Protein AF-A0A9D9HMP7-F1 (afdb_monomer)

Foldseek 3Di:
DQAPVVVVVCCVVVVQPPPPVDDHLCVLVVDDDHQDDCVVVVCVPSSVVSNVSSVVSVVVVVD

Nearest PDB structures (foldseek):
  4etm-assembly1_B  TM=8.997E-01  e=5.485E-03  Bacillus subtilis
  4pic-assembly1_B  TM=7.014E-01  e=8.189E-01  Geobacillus stearothermophilus

Radius of gyration: 12.53 Å; Cα contacts (8 Å, |Δi|>4): 60; chains: 1; bounding box: 33×18×34 Å

Organism: NCBI:txid2840840

Structure (mmCIF, N/CA/C/O backbone):
data_AF-A0A9D9HMP7-F1
#
_entry.id   AF-A0A9D9HMP7-F1
#
loop_
_atom_site.group_PDB
_atom_site.id
_atom_site.type_symbol
_atom_site.label_atom_id
_atom_site.label_alt_id
_atom_site.label_comp_id
_atom_site.label_asym_id
_atom_site.label_entity_id
_atom_site.label_seq_id
_atom_site.pdbx_PDB_ins_code
_atom_site.Cartn_x
_atom_site.Cartn_y
_atom_site.Cartn_z
_atom_site.occupancy
_atom_site.B_iso_or_equiv
_atom_site.auth_seq_id
_atom_site.auth_comp_id
_atom_site.auth_asym_id
_atom_site.auth_atom_id
_atom_site.pdbx_PDB_model_num
ATOM 1 N N . THR A 1 1 ? -3.665 0.839 2.042 1.00 94.88 1 THR A N 1
ATOM 2 C CA . THR A 1 1 ? -2.209 0.703 1.911 1.00 94.88 1 THR A CA 1
ATOM 3 C C . THR A 1 1 ? -1.928 -0.090 0.658 1.00 94.88 1 THR A C 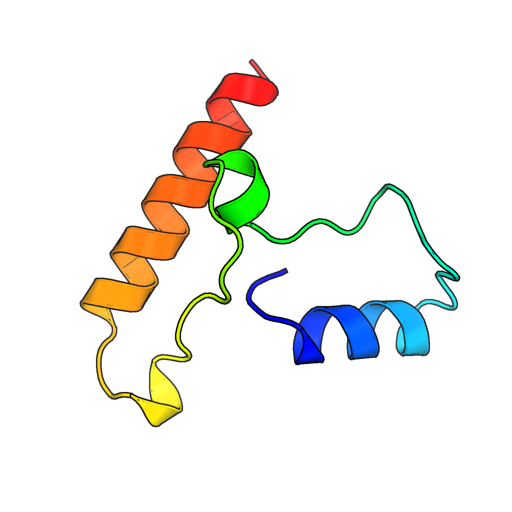1
ATOM 5 O O . THR A 1 1 ? -2.774 -0.887 0.261 1.00 94.88 1 THR A O 1
ATOM 8 N N . MET A 1 2 ? -0.812 0.200 -0.010 1.00 96.25 2 MET A N 1
ATOM 9 C CA . MET A 1 2 ? -0.448 -0.491 -1.253 1.00 96.25 2 MET A CA 1
ATOM 10 C C . MET A 1 2 ? 0.184 -1.855 -0.966 1.00 96.25 2 MET A C 1
ATOM 12 O O . MET A 1 2 ? -0.083 -2.811 -1.681 1.00 96.25 2 MET A O 1
ATOM 16 N N . ASP A 1 3 ? 0.948 -1.953 0.121 1.00 96.19 3 ASP A N 1
ATOM 17 C CA . ASP A 1 3 ? 1.660 -3.161 0.526 1.00 96.19 3 ASP A CA 1
ATOM 18 C C . ASP A 1 3 ? 1.813 -3.255 2.058 1.00 96.19 3 ASP A C 1
ATOM 20 O O . ASP A 1 3 ? 1.425 -2.354 2.827 1.00 96.19 3 ASP A O 1
ATOM 24 N N . ARG A 1 4 ? 2.395 -4.367 2.516 1.00 94.62 4 ARG A N 1
ATOM 25 C CA . ARG A 1 4 ? 2.659 -4.628 3.939 1.00 94.62 4 ARG A CA 1
ATOM 26 C C . ARG A 1 4 ? 3.706 -3.697 4.556 1.00 94.62 4 ARG A C 1
ATOM 28 O O . ARG A 1 4 ? 3.547 -3.318 5.717 1.00 94.62 4 ARG A O 1
ATOM 35 N N . SER A 1 5 ? 4.727 -3.281 3.811 1.00 95.31 5 SER A N 1
ATOM 36 C CA . SER A 1 5 ? 5.773 -2.367 4.299 1.00 95.31 5 SER A CA 1
ATOM 37 C C . SER A 1 5 ? 5.197 -0.987 4.619 1.00 95.31 5 SER A C 1
ATOM 39 O O . SER A 1 5 ? 5.433 -0.447 5.700 1.00 95.31 5 SER A O 1
ATOM 41 N N . ASN A 1 6 ? 4.351 -0.460 3.734 1.00 94.94 6 ASN A N 1
ATOM 42 C CA . ASN A 1 6 ? 3.580 0.762 3.942 1.00 94.94 6 ASN A CA 1
ATOM 43 C C . ASN A 1 6 ? 2.685 0.660 5.185 1.00 94.94 6 ASN A C 1
ATOM 45 O O . ASN A 1 6 ? 2.592 1.601 5.970 1.00 94.94 6 ASN A O 1
ATOM 49 N N . THR A 1 7 ? 2.057 -0.497 5.396 1.00 94.19 7 THR A N 1
ATOM 50 C CA . THR A 1 7 ? 1.214 -0.753 6.575 1.00 94.19 7 THR A CA 1
ATOM 51 C C . THR A 1 7 ? 2.030 -0.711 7.869 1.00 94.19 7 THR A C 1
ATOM 53 O O . THR A 1 7 ? 1.668 0.003 8.805 1.00 94.19 7 THR A O 1
ATOM 56 N N . PHE A 1 8 ? 3.170 -1.406 7.903 1.00 92.75 8 PHE A N 1
ATOM 57 C CA . PHE A 1 8 ? 4.083 -1.397 9.046 1.00 92.75 8 PHE A CA 1
ATOM 58 C C . PHE A 1 8 ? 4.599 0.013 9.364 1.00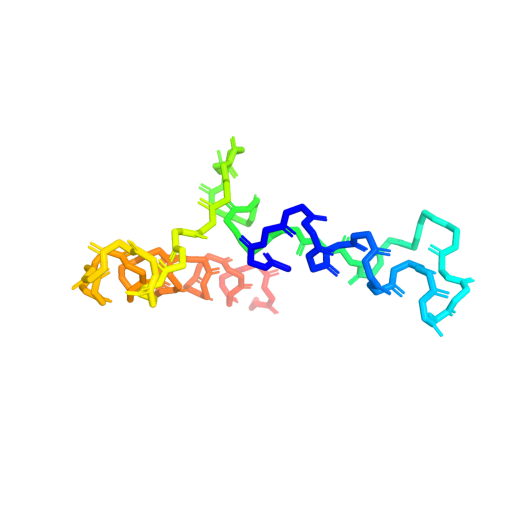 92.75 8 PHE A C 1
ATOM 60 O O . PHE A 1 8 ? 4.590 0.434 10.523 1.00 92.75 8 PHE A O 1
ATOM 67 N N . LEU A 1 9 ? 5.012 0.767 8.340 1.00 94.69 9 LEU A N 1
ATOM 68 C CA . LEU A 1 9 ? 5.502 2.135 8.507 1.00 94.69 9 LEU A CA 1
ATOM 69 C C . LEU A 1 9 ? 4.425 3.070 9.058 1.00 94.69 9 LEU A C 1
ATOM 71 O O . LEU A 1 9 ? 4.717 3.845 9.964 1.00 94.69 9 LEU A O 1
ATOM 75 N N . LEU A 1 10 ? 3.186 2.978 8.571 1.00 94.06 10 LEU A N 1
ATOM 76 C CA . LEU A 1 10 ? 2.080 3.780 9.096 1.00 94.06 10 LEU A CA 1
ATOM 77 C C . LEU A 1 10 ? 1.807 3.479 10.571 1.00 94.06 10 LEU A C 1
ATOM 79 O O . LEU A 1 10 ? 1.667 4.413 11.358 1.00 94.06 10 LEU A O 1
ATOM 83 N N . TYR A 1 11 ? 1.780 2.203 10.966 1.00 93.38 11 TYR A N 1
ATOM 84 C CA . TYR A 1 11 ? 1.595 1.835 12.371 1.00 93.38 11 TYR A CA 1
ATOM 85 C C . TYR A 1 11 ? 2.718 2.362 13.260 1.00 93.38 11 TYR A C 1
ATOM 87 O O . TYR A 1 11 ? 2.442 2.951 14.307 1.00 93.38 11 TYR A O 1
ATOM 95 N N . ARG A 1 12 ? 3.968 2.238 12.804 1.00 92.50 12 ARG A N 1
ATOM 96 C CA . ARG A 1 12 ? 5.139 2.731 13.530 1.00 92.50 12 ARG A CA 1
ATOM 97 C C . ARG A 1 12 ? 5.164 4.255 13.657 1.00 92.50 12 ARG A C 1
ATOM 99 O O . ARG A 1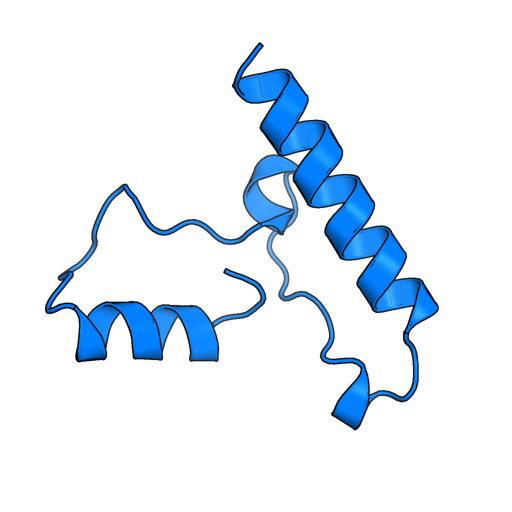 12 ? 5.464 4.764 14.728 1.00 92.50 12 ARG A O 1
ATOM 106 N N . LEU A 1 13 ? 4.903 4.987 12.573 1.00 94.31 13 LEU A N 1
ATOM 107 C CA . LEU A 1 13 ? 5.035 6.450 12.548 1.00 94.31 13 LEU A CA 1
ATOM 108 C C . LEU A 1 13 ? 3.893 7.161 13.272 1.00 94.31 13 LEU A C 1
ATOM 110 O O . LEU A 1 13 ? 4.095 8.237 13.826 1.00 94.31 13 LEU A O 1
ATOM 114 N N . LEU A 1 14 ? 2.698 6.574 13.253 1.00 92.44 14 LEU A N 1
ATOM 115 C CA . LEU A 1 14 ? 1.496 7.201 13.794 1.00 92.44 14 LEU A CA 1
ATOM 116 C C . LEU A 1 14 ? 1.096 6.640 15.169 1.00 92.44 14 LEU A C 1
ATOM 118 O O . LEU A 1 14 ? 0.051 7.025 15.687 1.00 92.44 14 LEU A O 1
ATOM 122 N N . ASN A 1 15 ? 1.903 5.744 15.758 1.00 89.19 15 ASN A N 1
ATOM 123 C CA . ASN A 1 15 ? 1.590 5.014 16.997 1.00 89.19 15 ASN A CA 1
ATOM 124 C C . ASN A 1 15 ? 0.190 4.379 16.961 1.00 89.19 15 ASN A C 1
ATOM 126 O O . ASN A 1 15 ? -0.573 4.403 17.927 1.00 89.19 15 ASN A O 1
ATOM 130 N N . LEU A 1 16 ? -0.167 3.848 15.795 1.00 83.31 16 LEU A N 1
ATOM 131 C CA . LEU A 1 16 ? -1.464 3.250 15.528 1.00 83.31 16 LEU A CA 1
ATOM 132 C C . LEU A 1 16 ? -1.367 1.748 15.792 1.00 83.31 16 LEU A C 1
ATOM 134 O O . LEU A 1 16 ? -1.330 0.958 14.857 1.00 83.31 16 LEU A O 1
ATOM 138 N N . GLU A 1 17 ? -1.312 1.341 17.057 1.00 71.81 17 GLU A N 1
ATOM 139 C CA . GLU A 1 17 ? -1.414 -0.075 17.432 1.00 71.81 17 GLU A CA 1
ATOM 1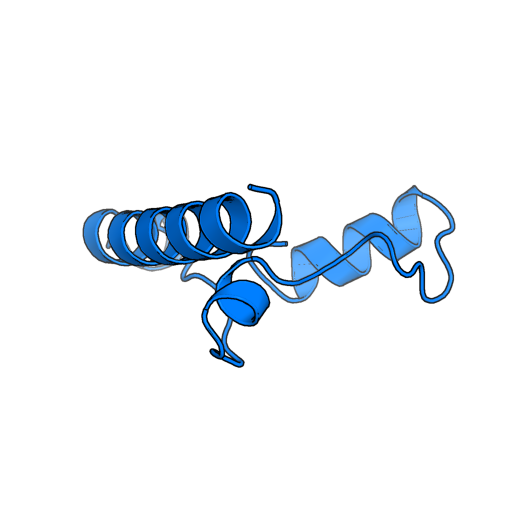40 C C . GLU A 1 17 ? -2.763 -0.623 16.916 1.00 71.81 17 GLU A C 1
ATOM 142 O O . GLU A 1 17 ? -3.824 -0.322 17.462 1.00 71.81 17 GLU A O 1
ATOM 147 N N . SER A 1 18 ? -2.754 -1.386 15.814 1.00 71.44 18 SER A N 1
ATOM 148 C CA . SER A 1 18 ? -3.936 -2.036 15.209 1.00 71.44 18 SER A CA 1
ATOM 149 C C . SER A 1 18 ? -5.111 -1.112 14.829 1.00 71.44 18 SER A C 1
ATOM 151 O O . SER A 1 18 ? -6.280 -1.454 15.004 1.00 71.44 18 SER A O 1
ATOM 153 N N . SER A 1 19 ? -4.835 0.079 14.286 1.00 81.62 19 SER A N 1
ATOM 154 C CA . SER A 1 19 ? -5.912 1.030 13.970 1.00 81.62 19 SER A CA 1
ATOM 155 C C . SER A 1 19 ? -6.909 0.495 12.924 1.00 81.62 19 SER A C 1
ATOM 157 O O . SER A 1 19 ? -6.480 0.129 11.824 1.00 81.62 19 SER A O 1
ATOM 159 N N . PRO A 1 20 ? -8.235 0.585 13.179 1.00 84.38 20 PRO A N 1
ATOM 160 C CA . PRO A 1 20 ? -9.281 0.199 12.227 1.00 84.38 20 PRO A CA 1
ATOM 161 C C . PRO A 1 20 ? -9.419 1.187 11.060 1.00 84.38 20 PRO A C 1
ATOM 163 O O . PRO A 1 20 ? -10.400 1.140 10.335 1.00 84.38 20 PRO A O 1
ATOM 166 N N . LYS A 1 21 ? -8.489 2.140 10.918 1.00 89.44 21 LYS A N 1
ATOM 167 C CA . LYS A 1 21 ? -8.472 3.140 9.842 1.00 89.44 21 LYS A CA 1
ATOM 168 C C . LYS A 1 21 ? -7.511 2.771 8.710 1.00 89.44 21 LYS A C 1
ATOM 170 O O . LYS A 1 21 ? -7.533 3.411 7.663 1.00 89.44 21 LYS A O 1
ATOM 175 N N . VAL A 1 22 ? -6.634 1.786 8.920 1.00 92.88 22 VAL A N 1
ATOM 176 C CA . VAL A 1 22 ? -5.606 1.390 7.949 1.00 92.88 22 VAL A CA 1
ATOM 177 C C . VAL A 1 22 ? -6.009 0.062 7.313 1.00 92.88 22 VAL A C 1
ATOM 179 O O . VAL A 1 22 ? -6.031 -0.964 7.983 1.00 92.88 22 VAL A O 1
ATOM 182 N N . HIS A 1 23 ? -6.297 0.081 6.011 1.00 93.62 23 HIS A N 1
ATOM 183 C CA . HIS A 1 23 ? -6.711 -1.100 5.244 1.00 93.62 23 HIS A CA 1
ATOM 184 C C . HIS A 1 23 ? -5.900 -1.228 3.953 1.00 93.62 23 HIS A C 1
ATOM 186 O O . HIS A 1 23 ? -5.670 -0.196 3.315 1.00 93.62 23 HIS A O 1
ATOM 192 N N . PRO A 1 24 ? -5.510 -2.436 3.507 1.00 96.00 24 PRO A N 1
ATOM 193 C CA . PRO A 1 24 ? -4.982 -2.658 2.159 1.00 96.00 24 PRO A CA 1
ATOM 194 C C . PRO A 1 24 ? -5.997 -2.234 1.094 1.00 96.00 24 PRO A C 1
ATOM 196 O O . PRO A 1 24 ? -7.181 -2.535 1.224 1.00 96.00 24 PRO A O 1
ATOM 199 N N . LEU A 1 25 ? -5.563 -1.543 0.038 1.00 97.69 25 LEU A N 1
ATOM 200 C CA . LEU A 1 25 ? -6.486 -1.008 -0.974 1.00 97.69 25 LEU A CA 1
ATOM 201 C C . LEU A 1 25 ? -7.251 -2.139 -1.683 1.00 97.69 25 LEU A C 1
ATOM 203 O O . LEU A 1 25 ? -8.470 -2.092 -1.817 1.00 97.69 25 LEU A O 1
ATOM 207 N N . LEU A 1 26 ? -6.543 -3.204 -2.051 1.00 97.44 26 LEU A N 1
ATOM 208 C CA . LEU A 1 26 ? -7.127 -4.365 -2.719 1.00 97.44 26 LEU A CA 1
ATOM 209 C C . LEU A 1 26 ? -8.043 -5.216 -1.820 1.00 97.44 26 LEU A C 1
ATOM 211 O O . LEU A 1 26 ? -8.861 -5.975 -2.341 1.00 97.44 26 LEU A O 1
ATOM 215 N N . SER A 1 27 ? -8.009 -5.026 -0.495 1.00 96.62 27 SER A N 1
ATOM 216 C CA . SER A 1 27 ? -8.961 -5.692 0.408 1.00 96.62 27 SER A CA 1
ATOM 217 C C . SER A 1 27 ? -10.406 -5.244 0.157 1.00 96.62 27 SER A C 1
ATOM 219 O O . SER A 1 27 ? -11.340 -6.027 0.33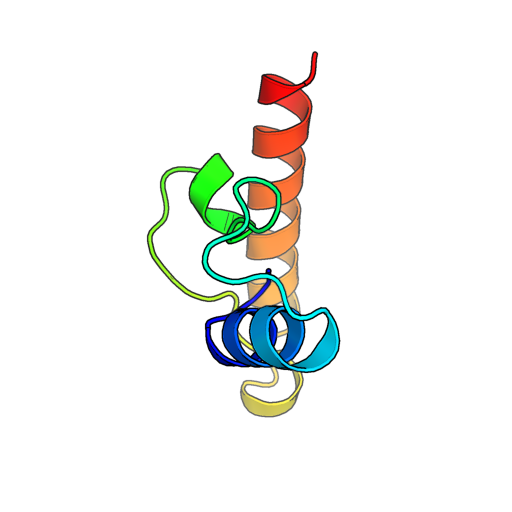8 1.00 96.62 27 SER A O 1
ATOM 221 N N . PHE A 1 28 ? -10.613 -4.015 -0.338 1.00 96.19 28 PHE A N 1
ATOM 222 C CA . PHE A 1 28 ? -11.943 -3.547 -0.729 1.00 96.19 28 PHE A CA 1
ATOM 223 C C . PHE A 1 28 ? -12.496 -4.326 -1.922 1.00 96.19 28 PHE A C 1
ATOM 225 O O . PHE A 1 28 ? -13.694 -4.591 -1.943 1.00 96.19 28 PHE A O 1
ATOM 232 N N . ALA A 1 29 ? -11.609 -4.782 -2.809 1.00 96.19 29 ALA A N 1
ATOM 233 C CA . ALA A 1 29 ? -11.906 -5.614 -3.967 1.00 96.19 29 ALA A CA 1
ATOM 234 C C . ALA A 1 29 ? -11.858 -7.131 -3.681 1.00 96.19 29 ALA A C 1
ATOM 236 O O . ALA A 1 29 ? -11.820 -7.933 -4.616 1.00 96.19 29 ALA A O 1
ATOM 237 N N . GLY A 1 30 ? -11.813 -7.537 -2.404 1.00 95.75 30 GLY A N 1
ATOM 238 C CA . GLY A 1 30 ? -11.791 -8.946 -1.992 1.00 95.75 30 GLY A CA 1
ATOM 239 C C . GLY A 1 30 ? -10.481 -9.679 -2.297 1.00 95.75 30 GLY A C 1
ATOM 240 O O . GLY A 1 30 ? -10.470 -10.905 -2.366 1.00 95.75 30 GLY A O 1
ATOM 241 N N . MET A 1 31 ? -9.384 -8.950 -2.510 1.00 96.25 31 MET A N 1
ATOM 242 C CA . MET A 1 31 ? -8.086 -9.524 -2.861 1.00 96.25 31 MET A CA 1
ATOM 243 C C . MET A 1 31 ? -7.106 -9.383 -1.691 1.00 96.25 31 MET A C 1
ATOM 245 O O . MET A 1 31 ? -6.881 -8.281 -1.192 1.00 96.25 31 MET A O 1
ATOM 249 N N . ASP A 1 32 ? -6.491 -10.497 -1.289 1.00 95.31 32 ASP A N 1
ATOM 250 C CA . ASP A 1 32 ? -5.438 -10.544 -0.266 1.00 95.31 32 ASP A CA 1
ATOM 251 C C . ASP A 1 32 ? -4.054 -10.627 -0.925 1.00 95.31 32 ASP A C 1
ATOM 253 O O . ASP A 1 32 ? -3.383 -11.661 -0.930 1.00 95.31 32 ASP A O 1
ATOM 257 N N . ARG A 1 33 ? -3.666 -9.534 -1.586 1.00 95.62 33 ARG A N 1
ATOM 258 C CA . ARG A 1 33 ? -2.324 -9.355 -2.143 1.00 95.62 33 ARG A CA 1
ATOM 259 C C . ARG A 1 33 ? -1.919 -7.890 -2.137 1.00 95.62 33 ARG A C 1
ATOM 261 O O . ARG A 1 33 ? -2.772 -7.003 -2.171 1.00 95.62 33 ARG A O 1
ATOM 268 N N . ASP A 1 34 ? -0.614 -7.667 -2.161 1.00 96.69 34 ASP A N 1
ATOM 269 C CA . ASP A 1 34 ? -0.037 -6.337 -2.304 1.00 96.69 34 ASP A CA 1
ATOM 270 C C . ASP A 1 34 ? -0.154 -5.851 -3.761 1.00 96.69 34 ASP A C 1
ATOM 272 O O . ASP A 1 34 ? -0.188 -6.641 -4.715 1.00 96.69 34 ASP A O 1
ATOM 276 N N . ILE A 1 35 ? -0.215 -4.532 -3.923 1.00 96.50 35 ILE A N 1
ATOM 277 C CA . ILE A 1 35 ? -0.096 -3.861 -5.215 1.00 96.50 35 ILE A CA 1
ATOM 278 C C . ILE A 1 35 ? 1.380 -3.852 -5.585 1.00 96.50 35 ILE A C 1
ATOM 280 O O . ILE A 1 35 ? 2.229 -3.440 -4.793 1.00 96.50 35 ILE A O 1
ATOM 284 N N . ARG A 1 36 ? 1.692 -4.322 -6.792 1.00 92.94 36 ARG A N 1
ATOM 285 C CA . ARG A 1 36 ? 3.080 -4.397 -7.244 1.00 92.94 36 ARG A CA 1
ATOM 286 C C . ARG A 1 36 ? 3.664 -2.996 -7.385 1.00 92.94 36 ARG A C 1
ATOM 288 O O . ARG A 1 36 ? 3.051 -2.121 -7.995 1.00 92.94 36 ARG A O 1
ATOM 295 N N . ASP A 1 37 ? 4.860 -2.809 -6.837 1.00 94.38 37 ASP A N 1
ATOM 296 C CA . ASP A 1 37 ? 5.602 -1.564 -6.986 1.00 94.38 37 ASP A CA 1
ATOM 297 C C . ASP A 1 37 ? 6.102 -1.443 -8.441 1.00 94.38 37 ASP A C 1
ATOM 299 O O . ASP A 1 37 ? 6.857 -2.308 -8.919 1.00 94.38 37 ASP A O 1
ATOM 303 N N . PRO A 1 38 ? 5.681 -0.400 -9.174 1.00 95.50 38 PRO A N 1
ATOM 304 C CA . PRO A 1 38 ? 6.054 -0.230 -10.569 1.00 95.50 38 PRO A CA 1
ATOM 305 C C . PRO A 1 38 ? 7.549 0.072 -10.738 1.00 95.50 38 PRO A C 1
ATOM 307 O O . PRO A 1 38 ? 8.109 -0.238 -11.787 1.00 95.50 38 PRO A O 1
ATOM 310 N N . TRP A 1 39 ? 8.229 0.602 -9.715 1.00 93.69 39 TRP A N 1
ATOM 311 C CA . TRP A 1 39 ? 9.660 0.912 -9.776 1.00 93.69 39 TRP A CA 1
ATOM 312 C C . TRP A 1 39 ? 10.544 -0.331 -9.750 1.00 93.69 39 TRP A C 1
ATOM 314 O O . TRP A 1 39 ? 11.612 -0.330 -10.357 1.00 93.69 39 TRP A O 1
ATOM 324 N N . TYR A 1 40 ? 10.092 -1.406 -9.101 1.00 92.06 40 TYR A N 1
ATOM 325 C CA . TYR A 1 40 ? 10.821 -2.678 -9.072 1.00 92.06 40 TYR A CA 1
ATOM 326 C C . TYR A 1 40 ? 10.400 -3.633 -10.189 1.00 92.06 40 TYR A C 1
ATOM 328 O O . TYR A 1 40 ? 11.195 -4.466 -10.619 1.00 92.06 40 TYR A O 1
ATOM 336 N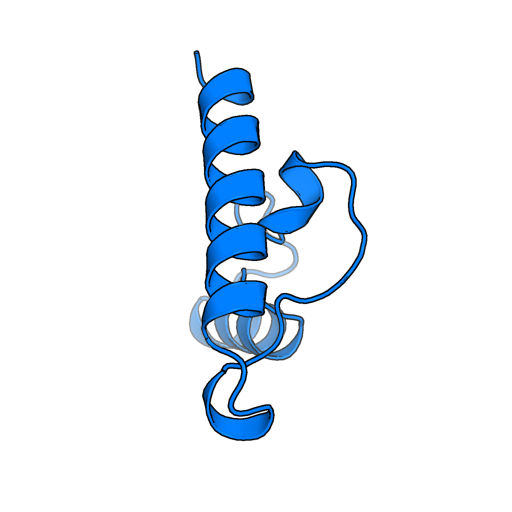 N . THR A 1 41 ? 9.155 -3.540 -10.659 1.00 93.94 41 THR A N 1
ATOM 337 C CA . THR A 1 41 ? 8.622 -4.451 -11.684 1.00 93.94 41 THR A CA 1
ATOM 338 C C . THR A 1 41 ? 8.702 -3.896 -13.101 1.00 93.94 41 THR A C 1
ATOM 340 O O . THR A 1 41 ? 8.615 -4.667 -14.054 1.00 93.94 41 THR A O 1
ATOM 343 N N . GLY A 1 42 ? 8.823 -2.576 -13.253 1.00 95.81 42 GLY A N 1
ATOM 344 C CA . GLY A 1 42 ? 8.716 -1.881 -14.535 1.00 95.81 42 GLY A CA 1
ATOM 345 C C . GLY A 1 42 ? 7.308 -1.904 -15.144 1.00 95.81 42 GLY A C 1
ATOM 346 O O . GLY A 1 42 ? 7.117 -1.370 -16.235 1.00 95.81 42 GLY A O 1
ATOM 347 N N . ASN A 1 43 ? 6.321 -2.508 -14.471 1.00 96.06 43 ASN A N 1
ATOM 348 C CA . ASN A 1 43 ? 4.978 -2.709 -15.004 1.00 96.06 43 ASN A CA 1
ATOM 349 C C . ASN A 1 43 ? 3.969 -1.743 -14.374 1.00 96.06 43 ASN A C 1
ATOM 351 O O . ASN A 1 43 ? 3.236 -2.087 -13.449 1.00 96.06 43 ASN A O 1
ATOM 355 N N . PHE A 1 44 ? 3.919 -0.525 -14.908 1.00 97.12 44 PHE A N 1
ATOM 356 C CA . PHE A 1 44 ? 2.986 0.508 -14.454 1.00 97.12 44 PHE A CA 1
ATOM 357 C C . PHE A 1 44 ? 1.525 0.187 -14.780 1.00 97.12 44 PHE A C 1
ATOM 359 O O . PHE A 1 44 ? 0.641 0.612 -14.041 1.00 97.12 44 PHE A O 1
ATOM 366 N N . GLU A 1 45 ? 1.269 -0.564 -15.854 1.00 97.56 45 GLU A N 1
ATOM 367 C CA . GLU A 1 45 ? -0.091 -0.920 -16.267 1.00 97.56 45 GLU A CA 1
ATOM 368 C C . GLU A 1 45 ? -0.752 -1.841 -15.238 1.00 97.56 45 GLU A C 1
ATOM 370 O O . GLU A 1 45 ? -1.881 -1.608 -14.820 1.00 97.56 45 GLU A O 1
ATOM 375 N N . GLU A 1 46 ? -0.028 -2.849 -14.755 1.00 96.12 46 GLU A N 1
ATOM 376 C CA . GLU A 1 46 ? -0.541 -3.744 -13.714 1.00 96.12 46 GLU A CA 1
ATOM 377 C C . GLU A 1 46 ? -0.804 -3.001 -12.400 1.00 96.12 46 GLU A C 1
ATOM 379 O O . GLU A 1 46 ? -1.870 -3.161 -11.805 1.00 96.12 46 GLU A O 1
ATOM 384 N N . THR A 1 47 ? 0.119 -2.130 -11.976 1.00 97.25 47 THR A N 1
ATOM 385 C CA . THR A 1 47 ? -0.092 -1.265 -10.808 1.00 97.25 47 THR A CA 1
ATOM 386 C C . THR A 1 47 ? -1.322 -0.371 -10.996 1.00 97.25 47 THR A C 1
ATOM 388 O O . THR A 1 47 ? -2.117 -0.214 -10.068 1.00 97.25 47 THR A O 1
ATOM 391 N N . PHE A 1 48 ? -1.509 0.211 -12.185 1.00 97.75 48 PHE A N 1
ATOM 392 C CA . PHE A 1 48 ? -2.662 1.055 -12.492 1.00 97.75 48 PHE A CA 1
ATOM 393 C C . PHE A 1 48 ? -3.978 0.274 -12.418 1.00 97.75 48 PHE A C 1
ATOM 395 O O . PHE A 1 48 ? -4.917 0.737 -11.771 1.00 97.75 48 PHE A O 1
ATOM 402 N N . GLN A 1 49 ? -4.040 -0.919 -13.013 1.00 97.75 49 GLN A N 1
ATOM 403 C CA . GLN A 1 49 ? -5.226 -1.777 -12.964 1.00 97.75 49 GLN A CA 1
ATOM 404 C C . GLN A 1 49 ? -5.593 -2.165 -11.527 1.00 97.75 49 GLN A C 1
ATOM 406 O O . GLN A 1 49 ? -6.769 -2.124 -11.157 1.00 97.75 49 GLN A O 1
ATOM 411 N N . ASP A 1 50 ? -4.595 -2.475 -10.699 1.00 97.31 50 ASP A N 1
ATOM 412 C CA . ASP A 1 50 ? -4.798 -2.775 -9.283 1.00 97.31 50 ASP A CA 1
ATOM 413 C C . ASP A 1 50 ? -5.358 -1.578 -8.506 1.00 97.31 50 ASP A C 1
ATOM 415 O O . ASP A 1 50 ? -6.329 -1.717 -7.753 1.00 97.31 50 ASP A O 1
ATOM 419 N N . ILE A 1 51 ? -4.779 -0.389 -8.704 1.00 97.62 51 ILE A N 1
ATOM 420 C CA . ILE A 1 51 ? -5.246 0.843 -8.059 1.00 97.62 51 ILE A CA 1
ATOM 421 C C . ILE A 1 51 ? -6.668 1.173 -8.510 1.00 97.62 51 ILE A C 1
ATOM 423 O O . ILE A 1 51 ? -7.519 1.452 -7.666 1.00 97.62 51 ILE A O 1
ATOM 427 N N . LEU A 1 52 ? -6.939 1.117 -9.818 1.00 98.12 52 LEU A N 1
ATOM 428 C CA . LEU A 1 52 ? -8.256 1.400 -10.380 1.00 98.12 52 LEU A CA 1
ATOM 429 C C . LEU A 1 52 ? -9.309 0.482 -9.759 1.00 98.12 52 LEU A C 1
ATOM 431 O O . LEU A 1 52 ? -10.298 0.971 -9.219 1.00 98.12 52 LEU A O 1
ATOM 435 N N . LYS A 1 53 ? -9.056 -0.831 -9.753 1.00 97.75 53 LYS A N 1
ATOM 436 C CA . LYS A 1 53 ? -9.961 -1.820 -9.160 1.00 97.75 53 LYS A CA 1
ATOM 437 C C . LYS A 1 53 ? -10.232 -1.527 -7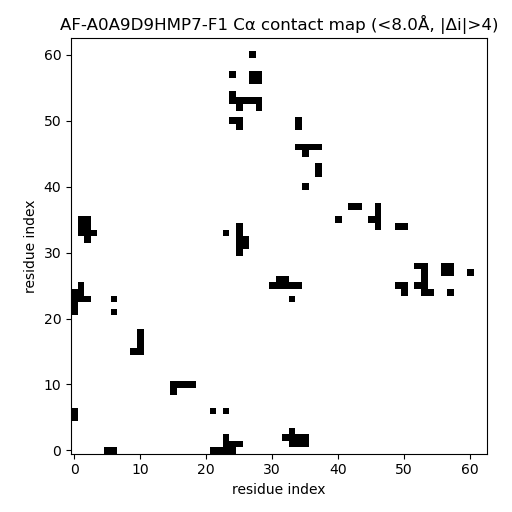.686 1.00 97.75 53 LYS A C 1
ATOM 439 O O . LYS A 1 53 ? -11.385 -1.485 -7.267 1.00 97.75 53 LYS A O 1
ATOM 444 N N . GLY A 1 54 ? -9.182 -1.298 -6.898 1.00 97.62 54 GLY A N 1
ATOM 445 C CA . GLY A 1 54 ? -9.331 -1.007 -5.475 1.00 97.62 54 GLY A CA 1
ATOM 446 C C . GLY A 1 54 ? -10.105 0.286 -5.199 1.00 97.62 54 GLY A C 1
ATOM 447 O O . GLY A 1 54 ? -10.958 0.310 -4.314 1.00 97.62 54 GLY A O 1
ATOM 448 N N . CYS A 1 55 ? -9.858 1.344 -5.975 1.00 97.94 55 CYS A N 1
ATOM 449 C CA . CYS A 1 55 ? -10.568 2.618 -5.856 1.00 97.94 55 CYS A CA 1
ATOM 450 C C . CYS A 1 55 ? -12.043 2.509 -6.261 1.00 97.94 55 CYS A C 1
ATOM 452 O O . CYS A 1 55 ? -12.893 3.072 -5.574 1.00 97.94 55 CYS A O 1
ATOM 454 N N . THR A 1 56 ? -12.362 1.784 -7.337 1.00 98.19 56 THR A N 1
ATOM 455 C CA . THR A 1 56 ? -13.748 1.563 -7.774 1.00 98.19 56 THR A CA 1
ATOM 456 C C . THR A 1 56 ? -14.560 0.835 -6.704 1.00 98.19 56 THR A C 1
ATOM 458 O O . THR A 1 56 ? -15.649 1.282 -6.352 1.00 98.19 56 THR A O 1
ATOM 461 N N . GLU A 1 57 ? -14.011 -0.237 -6.132 1.00 98.00 57 GLU A N 1
ATOM 462 C CA . GLU A 1 57 ? -14.686 -1.016 -5.084 1.00 98.00 57 GLU A CA 1
ATOM 463 C C . GLU A 1 57 ? -14.792 -0.246 -3.761 1.00 98.00 57 GLU A C 1
ATOM 465 O O . GLU A 1 57 ? -15.801 -0.323 -3.061 1.00 98.00 57 GLU A O 1
ATOM 470 N N . LEU A 1 58 ? -13.772 0.546 -3.417 1.00 96.94 58 LEU A N 1
ATOM 471 C CA . LEU A 1 58 ? -13.840 1.447 -2.269 1.00 96.94 58 LEU A CA 1
ATOM 472 C C . LEU A 1 58 ? -14.948 2.492 -2.447 1.00 96.94 58 LEU A C 1
ATOM 474 O O . LEU A 1 58 ? -15.725 2.710 -1.521 1.00 96.94 58 LEU A O 1
ATOM 478 N N . LEU A 1 59 ? -15.037 3.117 -3.624 1.00 97.88 59 LEU A N 1
ATOM 479 C CA . LEU A 1 59 ? -16.074 4.104 -3.915 1.00 97.88 59 LEU A CA 1
ATOM 480 C C . LEU A 1 59 ? -17.472 3.488 -3.789 1.00 97.88 59 LEU A C 1
ATOM 482 O O . LEU A 1 59 ? -18.324 4.082 -3.139 1.00 97.88 59 LEU A O 1
ATOM 486 N N . ALA A 1 60 ? -17.677 2.281 -4.325 1.00 97.06 60 ALA A N 1
ATOM 487 C CA . ALA A 1 60 ? -18.944 1.556 -4.220 1.00 97.06 60 ALA A CA 1
ATOM 488 C C . ALA A 1 60 ? -19.336 1.200 -2.772 1.00 97.06 60 ALA A C 1
ATOM 490 O O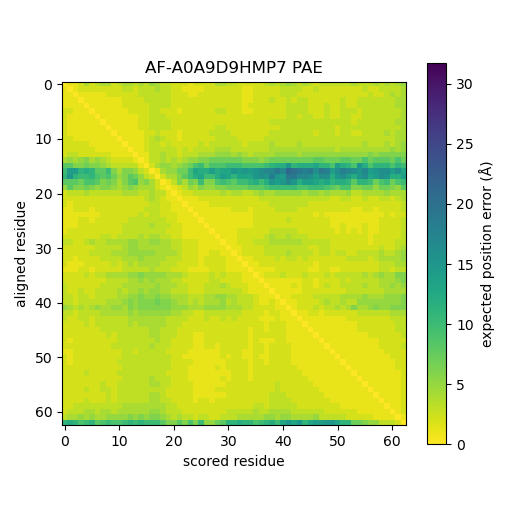 . ALA A 1 60 ? -20.517 1.083 -2.466 1.00 97.06 60 ALA A O 1
ATOM 491 N N . LYS A 1 61 ? -18.363 1.028 -1.865 1.00 94.69 61 LYS A N 1
ATOM 492 C CA . LYS A 1 61 ? -18.622 0.808 -0.429 1.00 94.69 61 LYS A CA 1
ATOM 493 C C . LYS A 1 61 ? -18.942 2.087 0.346 1.00 94.69 61 LYS A C 1
ATOM 495 O O . LYS A 1 61 ? -19.456 1.993 1.458 1.00 94.69 61 LYS A O 1
ATOM 500 N N . LEU A 1 62 ? -18.560 3.248 -0.182 1.00 94.50 62 LEU A N 1
ATOM 501 C CA . LEU A 1 62 ? -18.760 4.550 0.460 1.00 94.50 62 LEU A CA 1
ATOM 502 C C . LEU A 1 62 ? -20.010 5.283 -0.045 1.00 94.50 62 LEU A C 1
ATOM 504 O O . LEU A 1 62 ? -20.468 6.201 0.636 1.00 94.50 62 LEU A O 1
ATOM 508 N N . SER A 1 63 ? -20.515 4.916 -1.226 1.00 84.88 63 SER A N 1
ATOM 509 C CA . SER A 1 63 ? -21.785 5.389 -1.793 1.00 84.88 63 SER A CA 1
ATOM 510 C C . SER A 1 63 ? -22.984 4.708 -1.150 1.00 84.88 63 SER A C 1
ATOM 512 O O . SER A 1 63 ? -23.968 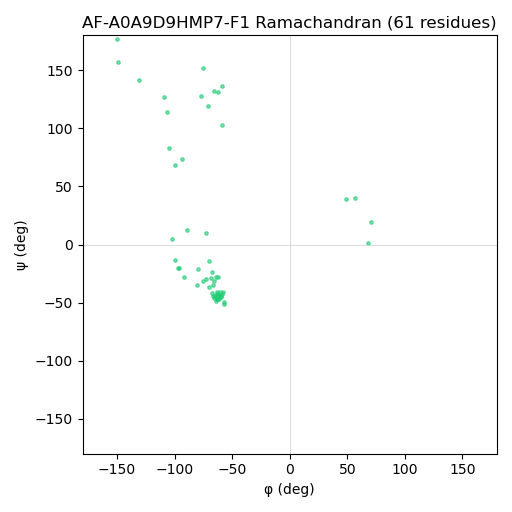5.422 -0.866 1.00 84.88 63 SER A O 1
#

Sequence (63 aa):
TMDRSNTFLLYRLLNLESSPKVHPLLSFAGMDRDIRDPWYTGNFEETFQDILKGCTELLAKLS

Mean predicted aligned error: 3.07 Å

InterPro domains:
  IPR036196 Phosphotyrosine protein phosphatase I superfamily [SSF52788] (1-62)

Secondary structure (DSSP, 8-state):
--SHHHHHHHHHHHT-TT-TT---GGGGGT--SPPPPHHHH--HHHHHHHHHHHHHHHHHHH-

pLDDT: mean 93.98, std 5.37, range [71.44, 98.19]

Solvent-accessible surface area (backbone atoms only — not comparable to full-atom values): 3681 Å² total; per-residue (Å²): 61,57,36,68,67,57,45,53,50,50,30,65,77,67,72,36,83,84,48,95,84,72,56,53,40,34,50,57,59,75,38,96,61,64,55,61,58,35,88,84,65,73,42,54,65,62,31,48,55,48,51,52,49,14,50,53,38,42,48,66,74,74,108